Protein AF-A0A0F0LW39-F1 (afdb_monomer)

Radius of gyration: 13.66 Å; Cα contacts (8 Å, |Δi|>4): 98; chains: 1; bounding box: 43×29×36 Å

Mean predicted aligned error: 6.85 Å

Structure (mmCIF, N/CA/C/O backbone):
data_AF-A0A0F0LW39-F1
#
_entry.id   AF-A0A0F0LW39-F1
#
loop_
_atom_site.group_PDB
_atom_site.id
_atom_site.type_symbol
_atom_site.label_atom_id
_atom_site.label_alt_id
_atom_site.label_comp_id
_atom_site.label_asym_id
_atom_site.label_entity_id
_atom_site.label_seq_id
_atom_site.pdbx_PDB_ins_code
_atom_site.Cartn_x
_atom_site.Cartn_y
_atom_site.Cartn_z
_atom_site.occupancy
_atom_site.B_iso_or_equiv
_atom_site.auth_seq_id
_atom_site.auth_comp_id
_atom_site.auth_asym_id
_atom_site.auth_atom_id
_atom_site.pdbx_PDB_model_num
ATOM 1 N N . MET A 1 1 ? -24.947 17.714 6.781 1.00 35.50 1 MET A N 1
ATOM 2 C CA . MET A 1 1 ? -24.622 16.427 6.133 1.00 35.50 1 MET A CA 1
ATOM 3 C C . MET A 1 1 ? -23.197 16.083 6.516 1.00 35.50 1 MET A C 1
ATOM 5 O O . MET A 1 1 ? -22.272 16.659 5.963 1.00 35.50 1 MET A O 1
ATOM 9 N N . THR A 1 2 ? -23.027 15.245 7.535 1.00 35.66 2 THR A N 1
ATOM 10 C CA . THR A 1 2 ? -21.715 14.711 7.913 1.00 35.66 2 THR A CA 1
ATOM 11 C C . THR A 1 2 ? -21.479 13.502 7.026 1.00 35.66 2 THR A C 1
ATOM 13 O O . THR A 1 2 ? -22.218 1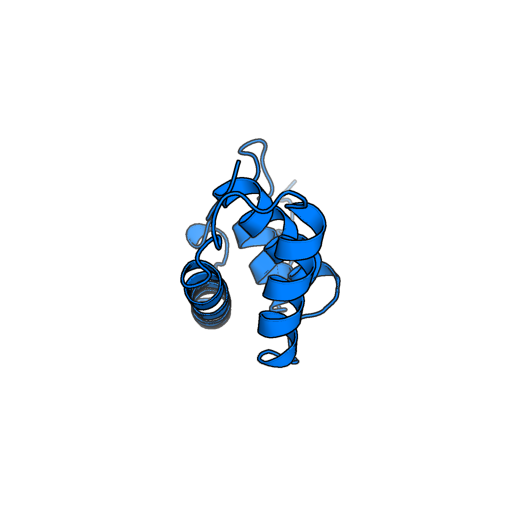2.525 7.129 1.00 35.66 2 THR A O 1
ATOM 16 N N . PHE A 1 3 ? -20.520 13.587 6.108 1.00 42.16 3 PHE A N 1
ATOM 17 C CA . PHE A 1 3 ? -20.056 12.410 5.384 1.00 42.16 3 PHE A CA 1
ATOM 18 C C . PHE A 1 3 ? -19.396 11.499 6.418 1.00 42.16 3 PHE A C 1
ATOM 20 O O . PHE A 1 3 ? -18.367 11.862 6.986 1.00 42.16 3 PHE A O 1
ATOM 27 N N . ALA A 1 4 ? -20.030 10.366 6.726 1.00 42.19 4 ALA A N 1
ATOM 28 C CA . ALA A 1 4 ? -19.370 9.307 7.469 1.00 42.19 4 ALA A CA 1
ATOM 29 C C . ALA A 1 4 ? -18.135 8.918 6.653 1.00 42.19 4 ALA A C 1
ATOM 31 O O . ALA A 1 4 ? -18.262 8.478 5.509 1.00 42.19 4 ALA A O 1
ATOM 32 N N . GLN A 1 5 ? -16.946 9.182 7.192 1.00 49.53 5 GLN A N 1
ATOM 33 C CA . GLN A 1 5 ? -15.727 8.662 6.591 1.00 49.53 5 GLN A CA 1
ATOM 34 C C . GLN A 1 5 ? -15.851 7.130 6.592 1.00 49.53 5 GLN A C 1
ATOM 36 O O . GLN A 1 5 ? -16.310 6.589 7.603 1.00 49.53 5 GLN A O 1
ATOM 41 N N . PRO A 1 6 ? -15.531 6.437 5.483 1.00 52.16 6 PRO A N 1
ATOM 42 C CA . PRO A 1 6 ? -15.534 4.979 5.470 1.00 52.16 6 PRO A CA 1
ATOM 43 C C . PRO A 1 6 ? -14.649 4.502 6.619 1.00 52.16 6 PRO A C 1
ATOM 45 O O . PRO A 1 6 ? -13.555 5.035 6.818 1.00 52.16 6 PRO A O 1
ATOM 48 N N . VAL A 1 7 ? -15.170 3.586 7.432 1.00 53.97 7 VAL A N 1
ATOM 49 C CA . VAL A 1 7 ? -14.419 3.052 8.563 1.00 53.97 7 VAL A CA 1
ATOM 50 C C . VAL A 1 7 ? -13.266 2.253 7.967 1.00 53.97 7 VAL A C 1
ATOM 52 O O . VAL A 1 7 ? -13.474 1.300 7.223 1.00 53.97 7 VAL A O 1
ATOM 55 N N . VAL A 1 8 ? -12.053 2.749 8.183 1.00 61.09 8 VAL A N 1
ATOM 56 C CA . VAL A 1 8 ? -10.816 2.163 7.672 1.00 61.09 8 VAL A CA 1
ATOM 57 C C . VAL A 1 8 ? -10.490 1.001 8.612 1.00 61.09 8 VAL A C 1
ATOM 59 O O . VAL A 1 8 ? -9.749 1.181 9.570 1.00 61.09 8 VAL A O 1
ATOM 62 N N . ASP A 1 9 ? -11.142 -0.147 8.423 1.00 69.62 9 ASP A N 1
ATOM 63 C CA . ASP A 1 9 ? -11.000 -1.314 9.315 1.00 69.62 9 ASP A CA 1
ATOM 64 C C . ASP A 1 9 ? -10.079 -2.395 8.729 1.00 69.62 9 ASP A C 1
ATOM 66 O O . ASP A 1 9 ? -9.702 -3.346 9.417 1.00 69.62 9 ASP A O 1
ATOM 70 N N . THR A 1 10 ? -9.704 -2.264 7.454 1.00 87.12 10 THR A N 1
ATOM 71 C CA . THR A 1 10 ? -8.881 -3.244 6.739 1.00 87.12 10 THR A CA 1
ATOM 72 C C . THR A 1 10 ? -7.570 -2.637 6.249 1.00 87.12 10 THR A C 1
ATOM 74 O O . THR A 1 10 ? -7.453 -1.425 6.048 1.00 87.12 10 THR A O 1
ATOM 77 N N . VAL A 1 11 ? -6.562 -3.489 6.041 1.00 88.81 11 VAL A N 1
ATOM 78 C CA . VAL A 1 11 ? -5.282 -3.068 5.449 1.00 88.81 11 VAL A CA 1
ATOM 79 C C . VAL A 1 11 ? -5.476 -2.521 4.038 1.00 88.81 11 VAL A C 1
ATOM 81 O O . VAL A 1 11 ? -4.830 -1.532 3.697 1.00 88.81 11 VAL A O 1
ATOM 84 N N . ASP A 1 12 ? -6.422 -3.064 3.273 1.00 90.38 12 ASP A N 1
ATOM 85 C CA . ASP A 1 12 ? -6.798 -2.554 1.954 1.00 90.38 12 ASP A CA 1
ATOM 86 C C . ASP A 1 12 ? -7.334 -1.124 2.032 1.00 90.38 12 ASP A C 1
ATOM 88 O O . ASP A 1 12 ? -6.841 -0.244 1.325 1.00 90.38 12 ASP A O 1
ATOM 92 N N . ASP A 1 13 ? -8.271 -0.849 2.942 1.00 88.81 13 ASP A N 1
ATOM 93 C CA . ASP A 1 13 ? -8.784 0.508 3.145 1.00 88.81 13 ASP A CA 1
ATOM 94 C C . ASP A 1 13 ? -7.673 1.461 3.602 1.00 88.81 13 ASP A C 1
ATOM 96 O O . ASP A 1 13 ? -7.598 2.604 3.142 1.00 88.81 13 ASP A O 1
ATOM 100 N N . GLY A 1 14 ? -6.774 0.977 4.467 1.00 90.12 14 GLY A N 1
ATOM 101 C CA . GLY A 1 14 ? -5.591 1.709 4.909 1.00 90.12 14 GLY A CA 1
ATOM 102 C C . GLY A 1 14 ? -4.683 2.083 3.738 1.00 90.12 14 GLY A C 1
ATOM 103 O O . GLY A 1 14 ? -4.329 3.251 3.586 1.00 90.12 14 GLY A O 1
ATOM 104 N N . LEU A 1 15 ? -4.354 1.123 2.871 1.00 91.25 15 LEU A N 1
ATOM 105 C CA . LEU A 1 15 ? -3.528 1.319 1.677 1.00 91.25 15 LEU A CA 1
ATOM 106 C C . LEU A 1 15 ? -4.198 2.261 0.671 1.00 91.25 15 LEU A C 1
ATOM 108 O O . LEU A 1 15 ? -3.561 3.194 0.183 1.00 91.25 15 LEU A O 1
ATOM 112 N N . ARG A 1 16 ? -5.499 2.106 0.417 1.00 90.88 16 ARG A N 1
ATOM 113 C CA . ARG A 1 16 ? -6.262 3.018 -0.448 1.00 90.88 16 ARG A CA 1
ATOM 114 C C . ARG A 1 16 ? -6.267 4.448 0.086 1.00 90.88 16 ARG A C 1
ATOM 116 O O . ARG A 1 16 ? -6.029 5.393 -0.671 1.00 90.88 16 ARG A O 1
ATOM 123 N N . ALA A 1 17 ? -6.533 4.616 1.382 1.00 88.62 17 ALA A N 1
ATOM 124 C CA . ALA A 1 17 ? -6.534 5.920 2.038 1.00 88.62 17 ALA A CA 1
ATOM 125 C C . ALA A 1 17 ? -5.141 6.563 2.006 1.00 88.62 17 ALA A C 1
ATOM 127 O O . ALA A 1 17 ? -5.026 7.767 1.749 1.00 88.62 17 ALA A O 1
ATOM 128 N N . TYR A 1 18 ? -4.101 5.752 2.212 1.00 89.19 18 TYR A N 1
ATOM 129 C CA . TYR A 1 18 ? -2.705 6.160 2.139 1.00 89.19 18 TYR A CA 1
ATOM 130 C C . TYR A 1 18 ? -2.312 6.633 0.735 1.00 89.19 18 TYR A C 1
ATOM 132 O O . TYR A 1 18 ? -1.622 7.643 0.623 1.00 89.19 18 TYR A O 1
ATOM 140 N N . VAL A 1 19 ? -2.752 5.934 -0.318 1.00 88.00 19 VAL A N 1
ATOM 141 C CA . VAL A 1 19 ? -2.293 6.163 -1.698 1.00 88.00 19 VAL A CA 1
ATOM 142 C C . VAL A 1 19 ? -3.120 7.204 -2.450 1.00 88.00 19 VAL A C 1
ATOM 144 O O . VAL A 1 19 ? -2.552 8.127 -3.029 1.00 88.00 19 VAL A O 1
ATOM 147 N N . TRP A 1 20 ? -4.450 7.079 -2.478 1.00 82.94 20 TRP A N 1
ATOM 148 C CA . TRP A 1 20 ? -5.292 7.857 -3.404 1.00 82.94 20 TRP A CA 1
ATOM 149 C C . TRP A 1 20 ? -6.016 9.041 -2.769 1.00 82.94 20 TRP A C 1
ATOM 151 O O . TRP A 1 20 ? -6.317 10.017 -3.453 1.00 82.94 20 TRP A O 1
ATOM 161 N N . GLY A 1 21 ? -6.280 8.989 -1.464 1.00 66.25 21 GLY A N 1
ATOM 162 C CA . GLY A 1 21 ? -7.029 10.042 -0.782 1.00 66.25 21 GLY A CA 1
ATOM 163 C C . GLY A 1 21 ? -8.491 10.191 -1.183 1.00 66.25 21 GLY A C 1
ATOM 164 O O . GLY A 1 21 ? -8.941 9.749 -2.232 1.00 66.25 21 GLY A O 1
ATOM 165 N N . ALA A 1 22 ? -9.248 10.879 -0.328 1.00 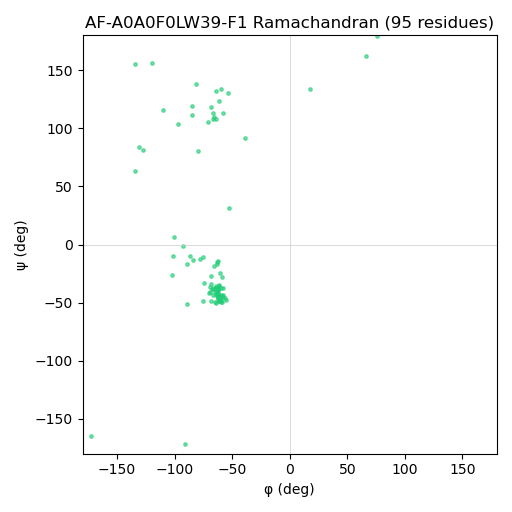54.72 22 ALA A N 1
ATOM 166 C CA . ALA A 1 22 ? -10.649 11.223 -0.582 1.00 54.72 22 ALA A CA 1
ATOM 167 C C . ALA A 1 22 ? -10.826 12.542 -1.367 1.00 54.72 22 ALA A C 1
ATOM 169 O O . ALA A 1 22 ? -11.937 12.879 -1.768 1.00 54.72 22 ALA A O 1
ATOM 170 N N . THR A 1 23 ? -9.758 13.321 -1.564 1.00 52.22 23 THR A N 1
ATOM 171 C CA . THR A 1 23 ? -9.800 14.648 -2.200 1.00 52.22 23 THR A CA 1
ATOM 172 C C . THR A 1 23 ? -8.683 14.787 -3.233 1.00 52.22 23 THR A C 1
ATOM 174 O O . THR A 1 23 ? -7.677 14.093 -3.133 1.00 52.22 23 THR A O 1
ATOM 177 N N . ALA A 1 24 ? -8.882 15.681 -4.211 1.00 47.34 24 ALA A N 1
ATOM 178 C CA . ALA A 1 24 ? -8.186 15.894 -5.497 1.00 47.34 24 ALA A CA 1
ATOM 179 C C . ALA A 1 24 ? -6.637 16.062 -5.511 1.00 47.34 24 ALA A C 1
ATOM 181 O O . ALA A 1 24 ? -6.099 16.761 -6.363 1.00 47.34 24 ALA A O 1
ATOM 182 N N . THR A 1 25 ? -5.907 15.434 -4.590 1.00 53.59 25 THR A N 1
ATOM 183 C CA . THR A 1 25 ? -4.454 15.563 -4.377 1.00 53.59 25 THR A CA 1
ATOM 184 C C . THR A 1 25 ? -3.606 14.531 -5.129 1.00 53.59 25 THR A C 1
ATOM 186 O O . THR A 1 25 ? -2.388 14.648 -5.120 1.00 53.59 25 THR A O 1
ATOM 189 N N . GLY A 1 26 ? -4.222 13.607 -5.873 1.00 65.88 26 GLY A N 1
ATOM 190 C CA . GLY A 1 26 ? -3.499 12.628 -6.693 1.00 65.88 26 GLY A CA 1
ATOM 191 C C . GLY A 1 26 ? -2.867 11.493 -5.879 1.00 65.88 26 GLY A C 1
ATOM 192 O O . GLY A 1 26 ? -3.017 11.430 -4.662 1.00 65.88 26 GLY A O 1
ATOM 193 N N . ILE A 1 27 ? -2.204 10.570 -6.582 1.00 79.75 27 ILE A N 1
ATOM 194 C CA . ILE A 1 27 ? -1.463 9.444 -5.989 1.00 79.75 27 ILE A CA 1
ATOM 195 C C . ILE A 1 27 ? -0.300 9.992 -5.146 1.00 79.75 27 ILE A C 1
ATOM 197 O O . ILE A 1 27 ? 0.445 10.846 -5.627 1.00 79.75 27 ILE A O 1
ATOM 201 N N . GLY A 1 28 ? -0.130 9.504 -3.915 1.00 82.06 28 GLY A N 1
ATOM 202 C CA . GLY A 1 28 ? 0.930 9.958 -3.013 1.00 82.06 28 GLY A CA 1
ATOM 203 C C . GLY A 1 28 ? 1.041 9.146 -1.722 1.00 82.06 28 GLY A C 1
ATOM 204 O O . GLY A 1 28 ? 0.513 8.045 -1.618 1.00 82.06 28 GLY A O 1
ATOM 205 N N . ARG A 1 29 ? 1.754 9.687 -0.725 1.00 88.00 29 ARG A N 1
ATOM 206 C CA . ARG A 1 29 ? 1.912 9.072 0.603 1.00 88.00 29 ARG A CA 1
ATOM 207 C C . ARG A 1 29 ? 1.153 9.880 1.6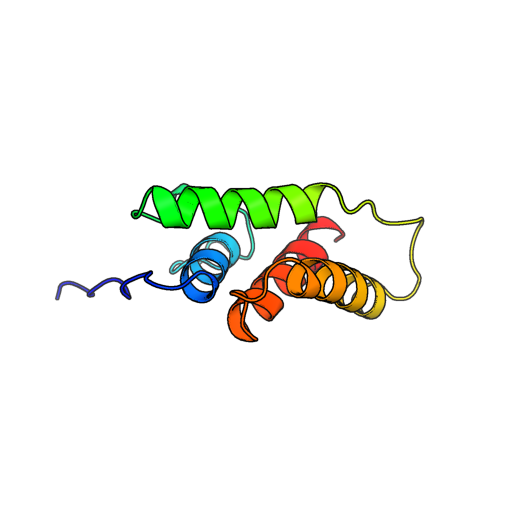53 1.00 88.00 29 ARG A C 1
ATOM 209 O O . ARG A 1 29 ? 1.530 11.020 1.916 1.00 88.00 29 ARG A O 1
ATOM 216 N N . HIS A 1 30 ? 0.127 9.286 2.263 1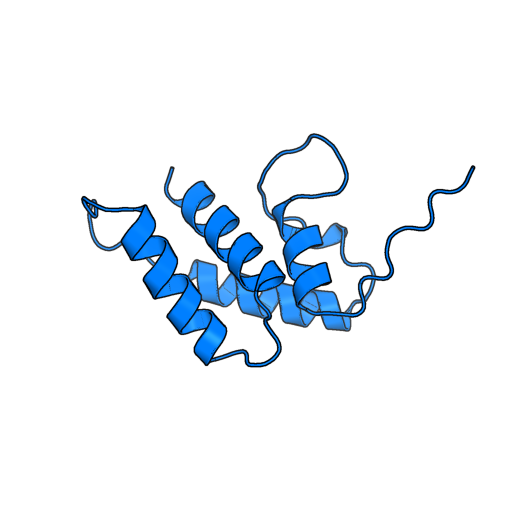.00 88.75 30 HIS A N 1
ATOM 217 C CA . HIS A 1 30 ? -0.779 9.995 3.176 1.00 88.75 30 HIS A CA 1
ATOM 218 C C . HIS A 1 30 ? -1.077 9.240 4.484 1.00 88.75 30 HIS A C 1
ATOM 220 O O . HIS A 1 30 ? -2.231 8.886 4.756 1.00 88.75 30 HIS A O 1
ATOM 226 N N . PRO A 1 31 ? -0.061 8.985 5.332 1.00 87.25 31 PRO A N 1
ATOM 227 C CA . PRO A 1 31 ? -0.255 8.312 6.619 1.00 87.25 31 PRO A CA 1
ATOM 228 C C . PRO A 1 31 ? -1.227 9.049 7.551 1.00 87.25 31 PRO A C 1
ATOM 230 O O . PRO A 1 31 ? -1.877 8.422 8.384 1.00 87.25 31 PRO A O 1
ATOM 233 N N . GLU A 1 32 ? -1.346 10.372 7.431 1.00 86.31 32 GLU A N 1
ATOM 234 C CA . GLU A 1 32 ? -2.237 11.214 8.233 1.00 86.31 32 GLU A CA 1
ATOM 235 C C . GLU A 1 32 ? -3.727 10.902 8.041 1.00 86.31 32 GLU A C 1
ATOM 237 O O . GLU A 1 32 ? -4.543 11.302 8.870 1.00 86.31 32 GLU A O 1
ATOM 242 N N . ARG A 1 33 ? -4.089 10.181 6.972 1.00 83.94 33 ARG A N 1
ATOM 243 C CA . ARG A 1 33 ? -5.479 9.822 6.649 1.00 83.94 33 ARG A CA 1
ATOM 244 C C . ARG A 1 33 ? -5.979 8.583 7.382 1.00 83.94 33 ARG A C 1
ATOM 246 O O . ARG A 1 33 ? -7.183 8.348 7.408 1.00 83.94 33 ARG A O 1
ATOM 253 N N . ILE A 1 34 ? -5.076 7.818 7.985 1.00 88.44 34 ILE A N 1
ATOM 254 C CA . ILE A 1 34 ? -5.411 6.634 8.768 1.00 88.44 34 ILE A CA 1
ATOM 255 C C . ILE A 1 34 ? -5.438 7.058 10.237 1.00 88.44 34 ILE A C 1
ATOM 257 O O . ILE A 1 34 ? -4.398 7.311 10.853 1.00 88.44 34 ILE A O 1
ATOM 261 N N . THR A 1 35 ? -6.644 7.211 10.779 1.00 87.81 35 THR A N 1
ATOM 262 C CA . THR A 1 35 ? -6.868 7.657 12.163 1.00 87.81 35 THR A CA 1
ATOM 263 C C . THR A 1 35 ? -6.558 6.561 13.173 1.00 87.81 35 THR A C 1
ATOM 265 O O . THR A 1 35 ? -6.054 6.858 14.258 1.00 87.81 35 THR A O 1
ATOM 268 N N . ASP A 1 36 ? -6.805 5.303 12.807 1.00 89.81 36 ASP A N 1
ATOM 269 C CA . ASP A 1 36 ? -6.399 4.153 13.601 1.00 89.81 36 ASP A CA 1
ATOM 270 C C . ASP A 1 36 ? -4.867 4.025 13.605 1.00 89.8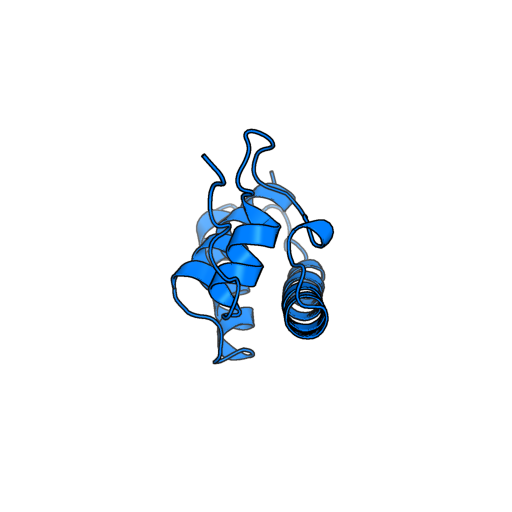1 36 ASP A C 1
ATOM 272 O O . ASP A 1 36 ? -4.211 3.874 12.571 1.00 89.81 36 ASP A O 1
ATOM 276 N N . LEU A 1 37 ? -4.275 4.121 14.796 1.00 91.06 37 LEU A N 1
ATOM 277 C CA . LEU A 1 37 ? -2.824 4.135 14.968 1.00 91.06 37 LEU A CA 1
ATOM 278 C C . LEU A 1 37 ? -2.172 2.794 14.628 1.00 91.06 37 LEU A C 1
ATOM 280 O O . LEU A 1 37 ? -1.023 2.780 14.181 1.00 91.06 37 LEU A O 1
ATOM 284 N N . GLU A 1 38 ? -2.860 1.688 14.892 1.00 91.38 38 GLU A N 1
ATOM 285 C CA . GLU A 1 38 ? -2.347 0.349 14.642 1.00 91.38 38 GLU A CA 1
ATOM 286 C C . GLU A 1 38 ? -2.395 0.040 13.151 1.00 91.38 38 GLU A C 1
ATOM 288 O O . GLU A 1 38 ? -1.369 -0.327 12.573 1.00 91.38 38 GLU A O 1
ATOM 293 N N . LEU A 1 39 ? -3.537 0.297 12.514 1.00 90.88 39 LEU A N 1
ATOM 294 C CA . LEU A 1 39 ? -3.683 0.190 11.071 1.00 90.88 39 LEU A CA 1
ATOM 295 C C . LEU A 1 39 ? -2.657 1.070 10.360 1.00 90.88 39 LEU A C 1
ATOM 297 O O . LEU A 1 39 ? -1.938 0.594 9.487 1.00 90.88 39 LEU A O 1
ATOM 301 N N . ARG A 1 40 ? -2.493 2.323 10.802 1.00 92.81 40 ARG A N 1
ATOM 302 C CA . ARG A 1 40 ? -1.498 3.232 10.226 1.00 92.81 40 ARG A CA 1
ATOM 303 C C . ARG A 1 40 ? -0.087 2.667 10.316 1.00 92.81 40 ARG A C 1
ATOM 305 O O . ARG A 1 40 ? 0.663 2.769 9.351 1.00 92.81 40 ARG A O 1
ATOM 312 N N . ARG A 1 41 ? 0.297 2.089 11.460 1.00 93.38 41 ARG A N 1
ATOM 313 C CA . ARG A 1 41 ? 1.621 1.467 11.625 1.00 93.38 41 ARG A CA 1
ATOM 314 C C . ARG A 1 41 ? 1.816 0.305 10.657 1.00 93.38 41 ARG A C 1
ATOM 316 O O . ARG A 1 41 ? 2.875 0.229 10.043 1.00 93.38 41 ARG A O 1
ATOM 323 N N . ARG A 1 42 ? 0.808 -0.556 10.501 1.00 93.31 42 ARG A N 1
ATOM 324 C CA . ARG A 1 42 ? 0.853 -1.694 9.570 1.00 93.31 42 ARG A CA 1
ATOM 325 C C . ARG A 1 42 ? 0.963 -1.223 8.119 1.00 93.31 42 ARG A C 1
ATOM 327 O O . ARG A 1 42 ? 1.890 -1.620 7.425 1.00 93.31 42 ARG A O 1
ATOM 334 N N . THR A 1 43 ? 0.102 -0.298 7.692 1.00 92.88 43 THR A N 1
ATOM 335 C CA . THR A 1 43 ? 0.141 0.276 6.339 1.00 92.88 43 THR A CA 1
ATOM 336 C C . THR A 1 43 ? 1.481 0.954 6.043 1.00 92.88 43 THR A C 1
ATOM 338 O O . THR A 1 43 ? 2.062 0.733 4.985 1.00 92.88 43 THR A O 1
ATOM 341 N N . VAL A 1 44 ? 2.013 1.744 6.983 1.00 93.56 44 VAL A N 1
ATOM 342 C CA . VAL A 1 44 ? 3.327 2.391 6.828 1.00 93.56 44 VAL A CA 1
ATOM 343 C C . VAL A 1 44 ? 4.4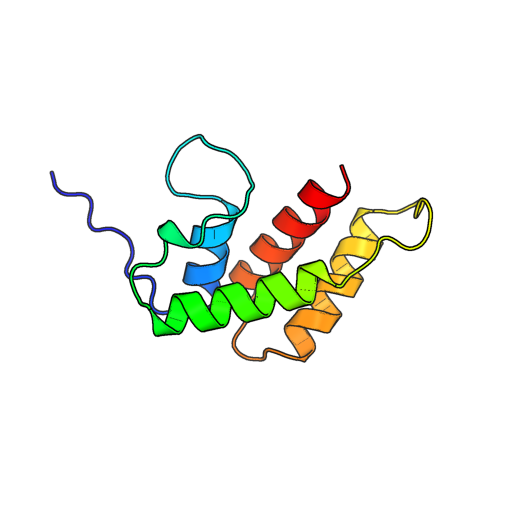47 1.361 6.711 1.00 93.56 44 VAL A C 1
ATOM 345 O O . VAL A 1 44 ? 5.355 1.569 5.913 1.00 93.56 44 VAL A O 1
ATOM 348 N N . ALA A 1 45 ? 4.398 0.265 7.471 1.00 94.00 45 ALA A N 1
ATOM 349 C CA . ALA A 1 45 ? 5.400 -0.792 7.380 1.00 94.00 45 ALA A CA 1
ATOM 350 C C . ALA A 1 45 ? 5.408 -1.447 5.988 1.00 94.00 45 ALA A C 1
ATOM 352 O O . ALA A 1 45 ? 6.473 -1.549 5.386 1.00 94.00 45 ALA A O 1
ATOM 353 N N . ILE A 1 46 ? 4.231 -1.783 5.446 1.00 94.75 46 ILE A N 1
ATOM 354 C CA . ILE A 1 46 ? 4.081 -2.348 4.093 1.00 94.75 46 ILE A CA 1
ATOM 355 C C . ILE A 1 46 ? 4.630 -1.386 3.030 1.00 94.75 46 ILE A C 1
ATOM 357 O 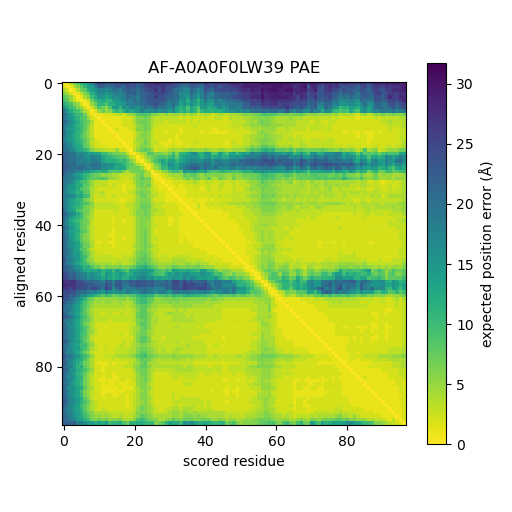O . ILE A 1 46 ? 5.405 -1.782 2.164 1.00 94.75 46 ILE A O 1
ATOM 361 N N . VAL A 1 47 ? 4.270 -0.101 3.102 1.00 92.00 47 VAL A N 1
ATOM 362 C CA . VAL A 1 47 ? 4.766 0.901 2.143 1.00 92.00 47 VAL A CA 1
ATOM 363 C C . VAL A 1 47 ? 6.274 1.114 2.283 1.00 92.00 47 VAL A C 1
ATOM 365 O O . VAL A 1 47 ? 6.964 1.263 1.285 1.00 92.00 47 VAL A O 1
ATOM 368 N N . THR A 1 48 ? 6.809 1.081 3.504 1.00 91.31 48 THR A N 1
ATOM 369 C CA . THR A 1 48 ? 8.257 1.204 3.734 1.00 91.31 48 THR A CA 1
ATOM 370 C C . THR A 1 48 ? 9.018 0.029 3.120 1.00 91.31 48 THR A C 1
ATOM 372 O O . THR A 1 48 ? 10.117 0.210 2.610 1.00 91.31 48 THR A O 1
ATOM 375 N N . GLU A 1 49 ? 8.442 -1.171 3.143 1.00 91.88 49 GLU A N 1
ATOM 376 C CA . GLU A 1 49 ? 9.002 -2.336 2.462 1.00 91.88 49 GLU A CA 1
ATOM 377 C C . GLU A 1 49 ? 8.980 -2.161 0.940 1.00 91.88 49 GLU A C 1
ATOM 379 O O . GLU A 1 49 ? 10.002 -2.387 0.292 1.00 91.88 49 GLU A O 1
ATOM 384 N N . LEU A 1 50 ? 7.873 -1.662 0.379 1.00 90.25 50 LEU A N 1
ATOM 385 C CA . LEU A 1 50 ? 7.792 -1.284 -1.035 1.00 90.25 50 LEU A CA 1
ATOM 386 C C . LEU A 1 50 ? 8.840 -0.217 -1.406 1.00 90.25 50 LEU A C 1
ATOM 388 O O . LEU A 1 50 ? 9.434 -0.290 -2.473 1.00 90.25 50 LEU A O 1
ATOM 392 N N . ASP A 1 51 ? 9.123 0.738 -0.519 1.00 87.38 51 ASP A N 1
ATOM 393 C CA . ASP A 1 51 ? 10.122 1.793 -0.747 1.00 87.38 51 ASP A CA 1
ATOM 394 C C . ASP A 1 51 ? 11.564 1.256 -0.837 1.00 87.38 51 ASP A C 1
ATOM 396 O O . ASP A 1 51 ? 12.447 1.939 -1.360 1.00 87.38 51 ASP A O 1
ATOM 400 N N . THR A 1 52 ? 11.827 0.039 -0.346 1.00 88.56 52 THR A N 1
ATOM 401 C CA . THR A 1 52 ? 13.136 -0.618 -0.518 1.00 88.56 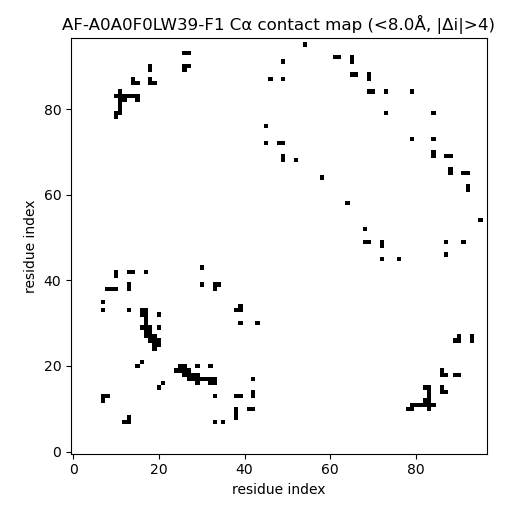52 THR A CA 1
ATOM 402 C C . THR A 1 52 ? 13.329 -1.223 -1.905 1.00 88.56 52 THR A C 1
ATOM 404 O O . THR A 1 52 ? 14.455 -1.571 -2.266 1.00 88.56 52 THR A O 1
ATOM 407 N N . VAL A 1 53 ? 12.253 -1.329 -2.689 1.00 84.75 53 VAL A N 1
ATOM 408 C CA . VAL A 1 53 ? 12.293 -1.841 -4.055 1.00 84.75 53 VAL A CA 1
ATOM 409 C C . VAL A 1 53 ? 12.982 -0.808 -4.944 1.00 84.75 53 VAL A C 1
ATOM 411 O O . VAL A 1 53 ? 12.429 0.239 -5.284 1.00 84.75 53 VAL A O 1
ATOM 414 N N . ALA A 1 54 ? 14.223 -1.099 -5.325 1.00 72.75 54 ALA A N 1
ATOM 415 C CA . ALA A 1 54 ? 14.957 -0.294 -6.285 1.00 72.75 54 ALA A CA 1
ATOM 416 C C . ALA A 1 54 ? 14.534 -0.664 -7.711 1.00 72.75 54 ALA A C 1
ATOM 418 O O . ALA A 1 54 ? 14.398 -1.840 -8.050 1.00 72.75 54 ALA A O 1
ATOM 419 N N . LEU A 1 55 ? 14.370 0.343 -8.569 1.00 70.69 55 LEU A N 1
ATOM 420 C CA . LEU A 1 55 ? 14.246 0.098 -9.999 1.00 70.69 55 LEU A CA 1
ATOM 421 C C . LEU A 1 55 ? 15.583 -0.447 -10.510 1.00 70.69 55 LEU A C 1
ATOM 423 O O . LEU A 1 55 ? 16.561 0.295 -10.635 1.00 70.69 55 LEU A O 1
ATOM 427 N N . ASP A 1 56 ? 15.621 -1.735 -10.832 1.00 65.38 56 ASP A N 1
ATOM 428 C CA . ASP A 1 56 ? 16.720 -2.295 -11.604 1.00 65.38 56 ASP A CA 1
ATOM 429 C C . ASP A 1 56 ? 16.689 -1.640 -12.994 1.00 65.38 56 ASP A C 1
ATOM 431 O O . ASP A 1 56 ? 15.757 -1.876 -13.760 1.00 65.38 56 ASP A O 1
ATOM 435 N N . SER A 1 57 ? 17.666 -0.750 -13.242 1.00 54.69 57 SER A N 1
ATOM 436 C CA . SER A 1 57 ? 18.111 -0.108 -14.502 1.00 54.69 57 SER A CA 1
ATOM 437 C C . SER A 1 57 ? 17.138 -0.137 -15.698 1.00 54.69 57 SER A C 1
ATOM 439 O O . SER A 1 57 ? 16.717 -1.213 -16.105 1.00 54.69 57 SER A O 1
ATOM 441 N N . PRO A 1 58 ? 16.929 0.995 -16.405 1.00 59.97 58 PRO A N 1
ATOM 442 C CA . PRO A 1 58 ? 15.649 1.356 -17.031 1.00 59.97 58 PRO A CA 1
ATOM 443 C C . PRO A 1 58 ? 14.939 0.146 -17.642 1.00 59.97 58 PRO A C 1
ATOM 445 O O . PRO A 1 58 ? 15.186 -0.246 -18.789 1.00 59.97 58 PRO A O 1
ATOM 448 N N . THR A 1 59 ? 14.087 -0.472 -16.830 1.00 61.25 59 THR A N 1
ATOM 449 C CA . THR A 1 59 ? 13.337 -1.656 -17.214 1.00 61.25 59 THR A CA 1
ATOM 450 C C . THR A 1 59 ? 12.461 -1.245 -18.392 1.00 61.25 59 THR A C 1
ATOM 452 O O . THR A 1 59 ? 11.713 -0.273 -18.309 1.00 61.25 59 THR A O 1
ATOM 455 N N . ARG A 1 60 ? 12.589 -1.935 -19.534 1.00 61.72 60 ARG A N 1
ATOM 456 C CA . ARG A 1 60 ? 11.801 -1.609 -20.739 1.00 61.72 60 ARG A CA 1
ATOM 457 C C . ARG A 1 60 ? 10.295 -1.800 -20.529 1.00 61.72 60 ARG A C 1
ATOM 459 O O . ARG A 1 60 ? 9.529 -1.279 -21.333 1.00 61.72 60 ARG A O 1
ATOM 466 N N . ASP A 1 61 ? 9.904 -2.506 -19.468 1.00 82.69 61 ASP A N 1
ATOM 467 C CA . ASP A 1 61 ? 8.518 -2.797 -19.118 1.00 82.69 61 ASP A CA 1
ATOM 468 C C . ASP A 1 61 ? 8.244 -2.464 -17.640 1.00 82.69 61 ASP A C 1
ATOM 470 O O . ASP A 1 61 ? 8.370 -3.295 -16.740 1.00 82.69 61 ASP A O 1
ATOM 474 N N . VAL A 1 62 ? 7.954 -1.185 -17.381 1.00 83.44 62 VAL A N 1
ATOM 475 C CA . VAL A 1 62 ? 7.616 -0.681 -16.040 1.00 83.44 62 VAL A CA 1
ATOM 476 C C . VAL A 1 62 ? 6.363 -1.372 -15.468 1.00 83.44 62 VAL A C 1
ATOM 478 O O . VAL A 1 62 ? 6.413 -1.745 -14.299 1.00 83.44 62 VAL A O 1
ATOM 481 N N . PRO A 1 63 ? 5.267 -1.591 -16.228 1.00 87.50 63 PRO A N 1
ATOM 482 C CA . PRO A 1 63 ? 4.098 -2.325 -15.734 1.00 87.50 63 PRO A CA 1
ATOM 483 C C . PRO A 1 63 ? 4.408 -3.728 -15.199 1.00 87.50 63 PRO A C 1
ATOM 485 O O . PRO A 1 63 ? 3.981 -4.055 -14.091 1.00 87.50 63 PRO A O 1
ATOM 488 N N . ASP A 1 64 ? 5.173 -4.532 -15.941 1.00 88.50 64 ASP A N 1
ATOM 489 C CA . ASP A 1 64 ? 5.522 -5.897 -15.527 1.00 88.50 64 ASP A CA 1
ATOM 490 C C . ASP A 1 64 ? 6.443 -5.904 -14.301 1.00 88.50 64 ASP A C 1
ATOM 492 O O . ASP A 1 64 ? 6.277 -6.722 -13.391 1.00 88.50 64 ASP A O 1
ATOM 496 N N . TRP A 1 65 ? 7.393 -4.963 -14.238 1.00 89.38 65 TRP A N 1
ATOM 497 C CA . TRP A 1 65 ? 8.231 -4.779 -13.053 1.00 89.38 65 TRP A CA 1
ATOM 498 C C . TRP A 1 65 ? 7.392 -4.395 -11.826 1.00 89.38 65 TRP A C 1
ATOM 500 O O . TRP A 1 65 ? 7.526 -5.034 -10.785 1.00 89.38 65 TRP A O 1
ATOM 510 N N . VAL A 1 66 ? 6.469 -3.433 -11.959 1.00 91.06 66 VAL A N 1
ATOM 511 C CA . VAL A 1 66 ? 5.555 -3.035 -10.875 1.00 91.06 66 VAL A CA 1
ATOM 512 C C . VAL A 1 66 ? 4.718 -4.220 -10.394 1.00 91.06 66 VAL A C 1
ATOM 514 O O . VAL A 1 66 ? 4.576 -4.417 -9.189 1.00 91.06 66 VAL A O 1
ATOM 517 N N . ALA A 1 67 ? 4.159 -5.008 -11.317 1.00 92.00 67 ALA A N 1
ATOM 518 C CA . ALA A 1 67 ? 3.330 -6.156 -10.971 1.00 92.00 67 ALA A CA 1
ATOM 519 C C . ALA A 1 67 ? 4.117 -7.194 -10.161 1.00 92.00 67 ALA A C 1
ATOM 521 O O . ALA A 1 67 ? 3.661 -7.586 -9.090 1.00 92.00 67 ALA A O 1
ATOM 522 N N . ARG A 1 68 ? 5.317 -7.570 -10.624 1.00 91.94 68 ARG A N 1
ATOM 523 C CA . ARG A 1 68 ? 6.177 -8.544 -9.937 1.00 91.94 68 ARG A CA 1
ATOM 524 C C . ARG A 1 68 ? 6.541 -8.096 -8.522 1.00 91.94 68 ARG A C 1
ATOM 526 O O . ARG A 1 68 ? 6.385 -8.866 -7.583 1.00 91.94 68 ARG A O 1
ATOM 533 N N . GLU A 1 69 ? 7.010 -6.861 -8.371 1.00 92.62 69 GLU A N 1
ATOM 534 C CA . GLU A 1 69 ? 7.468 -6.355 -7.072 1.00 92.62 69 GLU A CA 1
ATOM 535 C C . GLU A 1 69 ? 6.317 -6.233 -6.066 1.00 92.62 69 GLU A C 1
ATOM 537 O O . GLU A 1 69 ? 6.471 -6.562 -4.889 1.00 92.62 69 GLU A O 1
ATOM 542 N N . VAL A 1 70 ? 5.132 -5.814 -6.522 1.00 93.75 70 VAL A N 1
ATOM 543 C CA . VAL A 1 70 ? 3.949 -5.778 -5.655 1.00 93.75 70 VAL A CA 1
ATOM 544 C C . VAL A 1 70 ? 3.479 -7.182 -5.296 1.00 93.75 70 VAL A C 1
ATOM 546 O O . VAL A 1 70 ? 3.148 -7.407 -4.135 1.00 93.75 70 VAL A O 1
ATOM 549 N N . ASP A 1 71 ? 3.478 -8.132 -6.230 1.00 93.94 71 ASP A N 1
ATOM 550 C CA . ASP A 1 71 ? 3.096 -9.517 -5.939 1.00 93.94 71 ASP A CA 1
ATOM 551 C C . ASP A 1 71 ? 4.048 -10.154 -4.907 1.00 93.94 71 ASP A C 1
ATOM 553 O O . ASP A 1 71 ? 3.587 -10.827 -3.982 1.00 93.94 71 ASP A O 1
ATOM 557 N N . ASP A 1 72 ? 5.351 -9.861 -4.981 1.00 93.44 72 ASP A N 1
ATOM 558 C CA . ASP A 1 72 ? 6.339 -10.294 -3.984 1.00 93.44 72 ASP A CA 1
ATOM 559 C C . ASP A 1 72 ? 6.069 -9.680 -2.596 1.00 93.44 72 ASP A C 1
ATOM 561 O O . ASP A 1 72 ? 6.278 -10.334 -1.571 1.00 93.44 72 ASP A O 1
ATOM 565 N N . VAL A 1 73 ? 5.623 -8.420 -2.517 1.00 92.94 73 VAL A N 1
ATOM 566 C CA . VAL A 1 73 ? 5.189 -7.794 -1.250 1.00 92.94 73 VAL A CA 1
ATOM 567 C C . VAL A 1 73 ? 3.898 -8.443 -0.743 1.00 92.94 73 VAL A C 1
ATOM 569 O O . VAL A 1 73 ? 3.842 -8.861 0.409 1.00 92.94 73 VAL A O 1
ATOM 572 N N . VAL A 1 74 ? 2.879 -8.603 -1.587 1.00 93.81 74 VAL A N 1
ATOM 573 C CA . VAL A 1 74 ? 1.589 -9.209 -1.208 1.00 93.81 74 VAL A CA 1
ATOM 574 C C . VAL A 1 74 ? 1.768 -10.644 -0.707 1.00 93.81 74 VAL A C 1
ATOM 576 O O . VAL A 1 74 ? 1.142 -11.034 0.274 1.00 93.81 74 VAL A O 1
ATOM 579 N N . ALA A 1 75 ? 2.684 -11.420 -1.291 1.00 94.38 75 ALA A N 1
ATOM 580 C CA . ALA A 1 75 ? 2.996 -12.771 -0.822 1.00 94.38 75 ALA A CA 1
ATOM 581 C C . ALA A 1 75 ? 3.516 -12.819 0.631 1.00 94.38 75 ALA A C 1
ATOM 583 O O . ALA A 1 75 ? 3.382 -13.846 1.299 1.00 94.38 75 ALA A O 1
ATOM 584 N N . ARG A 1 76 ? 4.101 -11.720 1.129 1.00 92.88 76 ARG A N 1
ATOM 585 C CA . ARG A 1 76 ? 4.592 -11.576 2.511 1.00 92.88 76 ARG A CA 1
ATOM 586 C C . ARG A 1 76 ? 3.525 -11.052 3.480 1.00 92.88 76 ARG A C 1
ATOM 588 O O . ARG A 1 76 ? 3.692 -11.218 4.685 1.00 92.88 76 ARG A O 1
ATOM 595 N N . HIS A 1 77 ? 2.437 -10.480 2.962 1.00 92.25 77 HIS A N 1
ATOM 596 C CA . HIS A 1 77 ? 1.357 -9.843 3.723 1.00 92.25 77 HIS A CA 1
ATOM 597 C C . HIS A 1 77 ? -0.005 -10.427 3.305 1.00 92.25 77 HIS A C 1
ATOM 599 O O . HIS A 1 77 ? -0.706 -9.832 2.482 1.00 92.25 77 HIS A O 1
ATOM 605 N N . PRO A 1 78 ? -0.400 -11.601 3.839 1.00 89.38 78 PRO A N 1
ATOM 606 C CA . PRO A 1 78 ? -1.639 -12.293 3.457 1.00 89.38 78 PRO A CA 1
ATOM 607 C C . PRO A 1 78 ? -2.923 -11.508 3.767 1.00 89.38 78 PRO A C 1
ATOM 609 O O . PRO A 1 78 ? -3.997 -11.872 3.293 1.00 89.38 78 PRO A O 1
ATOM 612 N N . GLU A 1 79 ? -2.837 -10.456 4.579 1.00 90.25 79 GLU A N 1
ATOM 613 C CA . GLU A 1 79 ? -3.925 -9.523 4.857 1.00 90.25 79 GLU A CA 1
ATOM 614 C C . GLU A 1 79 ? -4.208 -8.522 3.724 1.00 90.25 79 GLU A C 1
ATOM 616 O O . GLU A 1 79 ? -5.218 -7.821 3.798 1.00 90.25 79 GLU A O 1
ATOM 621 N N . ILE A 1 80 ? -3.341 -8.434 2.707 1.00 93.12 80 ILE A N 1
ATOM 622 C CA . ILE A 1 80 ? -3.531 -7.553 1.550 1.00 93.12 80 ILE A CA 1
ATOM 623 C C . ILE A 1 80 ? -4.406 -8.256 0.511 1.00 93.12 80 ILE A C 1
ATOM 625 O O . ILE A 1 80 ? -4.047 -9.297 -0.042 1.00 93.12 80 ILE A O 1
ATOM 629 N N . GLY A 1 81 ? -5.555 -7.658 0.221 1.00 92.56 81 GLY A N 1
ATOM 630 C CA . GLY A 1 81 ? -6.454 -8.068 -0.843 1.00 92.56 81 GLY A CA 1
ATOM 631 C C . GLY A 1 81 ? -6.163 -7.370 -2.173 1.00 92.56 81 GLY A C 1
ATOM 632 O O . GLY A 1 81 ? -5.165 -6.671 -2.368 1.00 92.56 81 GLY A O 1
ATOM 633 N N . ALA A 1 82 ? -7.061 -7.581 -3.138 1.00 92.38 82 ALA A N 1
ATOM 634 C CA . ALA A 1 82 ? -6.909 -7.054 -4.494 1.00 92.38 82 ALA A CA 1
ATOM 635 C C . ALA A 1 82 ? -6.882 -5.516 -4.534 1.00 92.38 82 ALA A C 1
ATOM 637 O O . ALA A 1 82 ? -6.124 -4.939 -5.315 1.00 92.38 82 ALA A O 1
ATOM 638 N N . ASP A 1 83 ? -7.671 -4.865 -3.677 1.00 90.50 83 ASP A N 1
ATOM 639 C CA . ASP A 1 83 ? -7.758 -3.407 -3.584 1.00 90.50 83 ASP A CA 1
ATOM 640 C C . ASP A 1 83 ? -6.478 -2.796 -2.998 1.00 90.50 83 ASP A C 1
ATOM 642 O O . ASP A 1 83 ? -5.979 -1.784 -3.499 1.00 90.50 83 ASP A O 1
ATOM 646 N N . GLY A 1 84 ? -5.913 -3.427 -1.964 1.00 91.38 84 GLY A N 1
ATOM 647 C CA . GLY A 1 84 ? -4.630 -3.023 -1.395 1.00 91.38 84 GLY A CA 1
ATOM 648 C C . GLY A 1 84 ? -3.479 -3.213 -2.386 1.00 91.38 84 GLY A C 1
ATOM 649 O O . GLY A 1 84 ? -2.640 -2.323 -2.542 1.00 91.38 84 GLY A O 1
ATOM 650 N N . ALA A 1 85 ? -3.476 -4.325 -3.126 1.00 94.44 85 ALA A N 1
ATOM 651 C CA . ALA A 1 85 ? -2.485 -4.581 -4.167 1.00 94.44 85 ALA A CA 1
ATOM 652 C C . ALA A 1 85 ? -2.548 -3.539 -5.300 1.00 94.44 85 ALA A C 1
ATOM 654 O O . ALA A 1 85 ? -1.510 -3.054 -5.748 1.00 94.44 85 ALA A O 1
ATOM 655 N N . ASP A 1 86 ? -3.742 -3.146 -5.754 1.00 93.38 86 ASP A N 1
ATOM 656 C CA . ASP A 1 86 ? -3.899 -2.099 -6.776 1.00 93.38 86 ASP A CA 1
ATOM 657 C C . ASP A 1 86 ? -3.382 -0.727 -6.298 1.00 93.38 86 ASP A C 1
ATOM 659 O O . ASP A 1 86 ? -2.707 -0.007 -7.046 1.00 93.38 86 ASP A O 1
ATOM 663 N N . ALA A 1 87 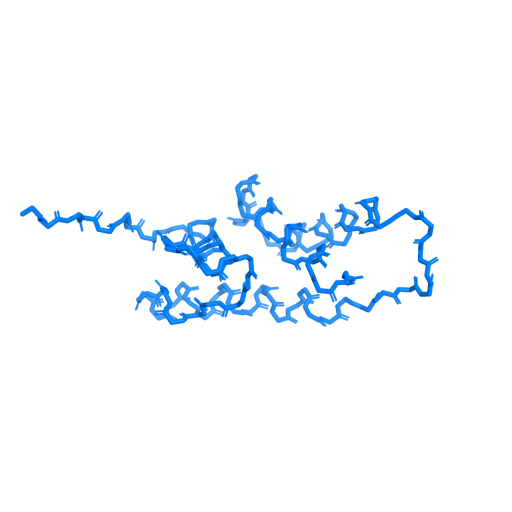? -3.604 -0.401 -5.019 1.00 92.69 87 ALA A N 1
ATOM 664 C CA . ALA A 1 87 ? -3.052 0.801 -4.399 1.00 92.69 87 ALA A CA 1
ATOM 665 C C . ALA A 1 87 ? -1.513 0.779 -4.389 1.00 92.69 87 ALA A C 1
ATOM 667 O O . ALA A 1 87 ? -0.881 1.762 -4.783 1.00 92.69 87 ALA A O 1
ATOM 668 N N . LEU A 1 88 ? -0.896 -0.349 -4.015 1.00 93.69 88 LEU A N 1
ATOM 669 C CA . LEU A 1 88 ? 0.562 -0.504 -4.052 1.00 93.69 88 LEU A CA 1
ATOM 670 C C . LEU A 1 88 ? 1.122 -0.387 -5.477 1.00 93.69 88 LEU A C 1
ATOM 672 O O . LEU A 1 88 ? 2.125 0.299 -5.672 1.00 93.69 88 LEU A O 1
ATOM 676 N N . ARG A 1 89 ? 0.461 -0.979 -6.485 1.00 93.69 89 ARG A N 1
ATOM 677 C CA . ARG A 1 89 ? 0.877 -0.861 -7.898 1.00 93.69 89 ARG A CA 1
ATOM 678 C C . ARG A 1 89 ? 0.837 0.583 -8.372 1.00 93.69 89 ARG A C 1
ATOM 680 O O . ARG A 1 89 ? 1.786 1.057 -8.993 1.00 93.69 89 ARG A O 1
ATOM 687 N N . SER A 1 90 ? -0.229 1.303 -8.034 1.00 91.62 90 SER A N 1
ATOM 688 C CA . SER A 1 90 ? -0.358 2.724 -8.360 1.00 91.62 90 SER A CA 1
ATOM 689 C C . SER A 1 90 ? 0.713 3.576 -7.686 1.00 91.62 90 SER A C 1
ATOM 691 O O . SER A 1 90 ? 1.268 4.472 -8.324 1.00 91.62 90 SER A O 1
ATOM 693 N N . LEU A 1 91 ? 1.034 3.285 -6.421 1.00 90.69 91 LEU A N 1
ATOM 694 C CA . LEU A 1 91 ? 2.093 3.979 -5.696 1.00 90.69 91 LEU A CA 1
ATOM 695 C C . LEU A 1 91 ? 3.468 3.709 -6.318 1.00 90.69 91 LEU A C 1
ATOM 697 O O . LEU A 1 91 ? 4.191 4.658 -6.612 1.00 90.69 91 LEU A O 1
ATOM 701 N N . LEU A 1 92 ? 3.814 2.442 -6.567 1.00 89.81 92 LEU A N 1
ATOM 702 C CA . LEU A 1 92 ? 5.103 2.061 -7.150 1.00 89.81 92 LEU A CA 1
ATOM 703 C C . LEU A 1 92 ? 5.286 2.650 -8.552 1.00 89.81 92 LEU A C 1
ATOM 705 O O . LEU A 1 92 ? 6.325 3.241 -8.835 1.00 89.81 92 LEU A O 1
ATOM 709 N N . ALA A 1 93 ? 4.254 2.576 -9.398 1.00 88.31 93 ALA A N 1
ATOM 710 C CA . ALA A 1 93 ? 4.263 3.175 -10.731 1.00 88.31 93 ALA A CA 1
ATOM 711 C C . ALA A 1 93 ? 4.434 4.704 -10.694 1.00 88.31 93 ALA A C 1
ATOM 713 O O . ALA A 1 93 ? 5.087 5.271 -11.567 1.00 88.31 93 ALA A O 1
ATOM 714 N N . TRP A 1 94 ? 3.862 5.381 -9.692 1.00 87.56 94 TRP A N 1
ATOM 715 C CA . TRP A 1 94 ? 4.049 6.820 -9.492 1.00 87.56 94 TRP A CA 1
ATOM 716 C C . TRP A 1 94 ? 5.477 7.175 -9.057 1.00 87.56 94 TRP A C 1
ATOM 718 O O . TRP A 1 94 ? 6.001 8.188 -9.508 1.00 87.56 94 TRP A O 1
ATOM 728 N N . MET A 1 95 ? 6.124 6.345 -8.233 1.00 84.69 95 MET A N 1
ATOM 729 C CA . MET A 1 95 ? 7.489 6.597 -7.748 1.00 84.69 95 MET A CA 1
ATOM 730 C C . MET A 1 95 ? 8.565 6.513 -8.835 1.00 84.69 95 MET A C 1
ATOM 732 O O . MET A 1 95 ? 9.611 7.144 -8.701 1.00 84.69 95 MET A O 1
ATOM 736 N N . VAL A 1 96 ? 8.326 5.727 -9.886 1.00 81.00 96 VAL A N 1
ATOM 737 C CA . VAL A 1 96 ? 9.292 5.492 -10.975 1.00 81.00 96 VAL A CA 1
ATOM 738 C C . VAL A 1 96 ? 9.016 6.309 -12.239 1.00 81.00 96 VAL A C 1
ATOM 740 O O . VAL A 1 96 ? 9.670 6.097 -13.261 1.00 81.00 96 VAL A O 1
ATOM 743 N N . ARG A 1 97 ? 8.037 7.216 -12.185 1.00 70.31 97 ARG A N 1
ATOM 744 C CA . ARG A 1 97 ? 7.642 8.091 -13.291 1.00 70.31 97 ARG A CA 1
ATOM 745 C C . ARG A 1 97 ? 8.435 9.396 -13.298 1.00 70.31 97 ARG A C 1
ATOM 747 O O . ARG A 1 97 ? 8.724 9.870 -14.420 1.00 70.31 97 ARG A O 1
#

Foldseek 3Di:
DDPPDPQCPALLSQLCCQAQNPDDPHGDGCLVSNPPPVSSVVNVVLVVQLVVDDPDDPDPDLLVVLLVSLVVSCVVPVRDDPSSSVSSSRNSSVVVD

Sequence (97 aa):
MTFAQPVVDTVDDGLRAYVWGATATGIGRHPERITDLELRRRTVAIVTELDTVALDSPTRDVPDWVAREVDDVVARHPEIGADGADALRSLLAWMVR

Organism: NCBI:txid400772

Solvent-accessible surface area (backbone atoms only — not comparable to full-atom values): 5778 Å² total; per-residue (Å²): 136,82,79,76,72,79,81,68,84,45,58,25,49,36,30,36,39,24,22,44,51,97,57,99,75,52,78,50,90,32,67,86,68,42,81,52,67,66,59,32,52,52,42,49,51,57,51,55,56,57,68,67,62,71,84,70,72,91,56,94,49,59,68,61,50,36,50,52,56,44,49,59,51,41,74,75,36,85,74,50,47,72,64,19,50,51,27,49,34,55,46,52,52,60,75,77,105

Nearest PDB structures (foldseek):
  8tqv-assembly2_B  TM=4.914E-01  e=4.579E+00  Mycobacterium tuberculosis H37Rv
  8tqv-assembly1_A  TM=4.972E-01  e=4.832E+00  Mycobacterium tuberculosis H37Rv

Secondary structure (DSSP, 8-state):
---------SHHHHHHHHHT-SSSS-S---GGG--SHHHHHHHHHHHHHHHT----SS-S-HHHHHHHHHHHHHTT-TT--HHHHHHHHHHHHHHT-

pLDDT: mean 82.05, std 15.49, range [35.5, 94.75]